Protein AF-A0A2G9LZF1-F1 (afdb_monomer)

Nearest PDB structures (foldseek):
  4d1q-assembly1_H-2  TM=4.321E-01  e=2.737E-02  Musca domestica
  3k9k-assembly2_A  TM=3.411E-01  e=2.907E-02  Homo sapiens
  4d1q-assembly1_B  TM=3.682E-01  e=3.934E-02  Musca domestica
  7u32-assembly1_F  TM=3.768E-01  e=2.894E-01  Visna/maedi virus EV1 KV1772
  7u32-assembly1_A  TM=2.776E-01  e=3.686E-01  Visna/maedi virus EV1 KV1772

Structure (mmCIF, N/CA/C/O backbone):
data_AF-A0A2G9LZF1-F1
#
_entry.id   AF-A0A2G9LZF1-F1
#
loop_
_atom_site.group_PDB
_atom_site.id
_atom_site.type_symbol
_atom_site.label_atom_id
_atom_site.label_alt_id
_atom_site.label_comp_id
_atom_site.label_asym_id
_atom_site.label_entity_id
_atom_site.label_seq_id
_atom_site.pdbx_PDB_ins_code
_atom_site.Cartn_x
_atom_site.Cartn_y
_atom_site.Cartn_z
_atom_site.occupancy
_atom_site.B_iso_or_equiv
_atom_site.auth_seq_id
_atom_site.auth_comp_id
_atom_site.auth_asym_id
_atom_site.auth_atom_id
_atom_site.pdbx_PDB_model_num
ATOM 1 N N . MET A 1 1 ? -29.967 7.214 3.438 1.00 36.97 1 MET A N 1
ATOM 2 C CA . MET A 1 1 ? -29.769 5.776 3.720 1.00 36.97 1 MET A CA 1
ATOM 3 C C . MET A 1 1 ? -29.251 5.682 5.136 1.00 36.97 1 MET A C 1
ATOM 5 O O . MET A 1 1 ? -28.058 5.833 5.371 1.00 36.97 1 MET A O 1
ATOM 9 N N . ASP A 1 2 ? -30.192 5.554 6.063 1.00 45.50 2 ASP A N 1
ATOM 10 C CA . ASP A 1 2 ? -29.949 5.491 7.495 1.00 45.50 2 ASP A CA 1
ATOM 11 C C . ASP A 1 2 ? -29.522 4.084 7.894 1.00 45.50 2 ASP A C 1
ATOM 13 O O . ASP A 1 2 ? -30.275 3.121 7.778 1.00 45.50 2 ASP A O 1
ATOM 17 N N . ALA A 1 3 ? -28.292 3.987 8.381 1.00 43.69 3 ALA A N 1
ATOM 18 C CA . ALA A 1 3 ? -27.856 2.916 9.257 1.00 43.69 3 ALA A CA 1
ATOM 19 C C . ALA A 1 3 ? -26.883 3.527 10.269 1.00 43.69 3 ALA A C 1
ATOM 21 O O . ALA A 1 3 ? -25.672 3.316 10.216 1.00 43.69 3 ALA A O 1
ATOM 22 N N . SER A 1 4 ? -27.412 4.339 11.186 1.00 47.81 4 SER A N 1
ATOM 23 C CA . SER A 1 4 ? -26.708 4.665 12.422 1.00 47.81 4 SER A CA 1
ATOM 24 C C . SER A 1 4 ? -26.708 3.408 13.293 1.00 47.81 4 SER A C 1
ATOM 26 O O . SER A 1 4 ? -27.585 3.184 14.122 1.00 47.81 4 SER A O 1
ATOM 28 N N . PHE A 1 5 ? -25.730 2.524 13.085 1.00 59.19 5 PHE A N 1
ATOM 29 C CA . PHE A 1 5 ? -25.479 1.466 14.055 1.00 59.19 5 PHE A CA 1
ATOM 30 C C . PHE A 1 5 ? -25.192 2.142 15.402 1.00 59.19 5 PHE A C 1
ATOM 32 O O . PHE A 1 5 ? -24.225 2.891 15.523 1.00 59.19 5 PHE A O 1
ATOM 39 N N . ALA A 1 6 ? -26.028 1.885 16.412 1.00 57.09 6 ALA A N 1
ATOM 40 C CA . ALA A 1 6 ? -25.912 2.415 17.776 1.00 57.09 6 ALA A CA 1
ATOM 41 C C . ALA A 1 6 ? -24.707 1.833 18.555 1.00 57.09 6 ALA A C 1
ATOM 43 O O . ALA A 1 6 ? -24.742 1.656 19.771 1.00 57.09 6 ALA A O 1
ATOM 44 N N . LEU A 1 7 ? -23.625 1.507 17.851 1.00 62.50 7 LEU A N 1
ATOM 45 C CA . LEU A 1 7 ? -22.360 1.076 18.414 1.00 62.50 7 LEU A CA 1
ATOM 46 C C . LEU A 1 7 ? -21.538 2.319 18.746 1.00 62.50 7 LEU A C 1
ATOM 48 O O . LEU A 1 7 ? -21.080 3.037 17.857 1.00 62.50 7 LEU A O 1
ATOM 52 N N . LYS A 1 8 ? -21.307 2.559 20.040 1.00 62.41 8 LYS A N 1
ATOM 53 C CA . LYS A 1 8 ? -20.260 3.484 20.489 1.00 62.41 8 LYS A CA 1
ATOM 54 C C . LYS A 1 8 ? -18.902 2.900 20.095 1.00 62.41 8 LYS A C 1
ATOM 56 O O . LYS A 1 8 ? -18.296 2.145 20.850 1.00 62.41 8 LYS A O 1
ATOM 61 N N . LEU A 1 9 ? -18.444 3.215 18.888 1.00 72.31 9 LEU A N 1
ATOM 62 C CA . LEU A 1 9 ? -17.129 2.809 18.410 1.00 72.31 9 LEU A CA 1
ATOM 63 C C . LEU A 1 9 ? -16.076 3.745 18.998 1.00 72.31 9 LEU A C 1
ATOM 65 O O . LEU A 1 9 ? -16.010 4.925 18.657 1.00 72.31 9 LEU A O 1
ATOM 69 N N . ALA A 1 10 ? -15.231 3.211 19.876 1.00 80.75 10 ALA A N 1
ATOM 70 C CA . ALA A 1 10 ? -14.032 3.920 20.290 1.00 80.75 10 ALA A CA 1
ATOM 71 C C . ALA A 1 10 ? -13.036 3.977 19.112 1.00 80.75 10 ALA A C 1
ATOM 73 O O . ALA A 1 10 ? -12.938 3.008 18.349 1.00 80.75 10 ALA A O 1
ATOM 74 N N . PRO A 1 11 ? -12.224 5.045 18.982 1.00 79.06 11 PRO A N 1
ATOM 75 C CA . PRO A 1 11 ? -11.165 5.116 17.971 1.00 79.06 11 PRO A CA 1
ATOM 76 C C . PRO A 1 11 ? -10.229 3.896 17.986 1.00 79.06 11 PRO A C 1
ATOM 78 O O . PRO A 1 11 ? -9.823 3.402 16.935 1.00 79.06 11 PRO A O 1
ATOM 81 N N . ALA A 1 12 ? -9.956 3.350 19.176 1.00 79.06 12 ALA A N 1
ATOM 82 C CA . ALA A 1 12 ? -9.166 2.134 19.353 1.00 79.06 12 ALA A CA 1
ATOM 83 C C . ALA A 1 12 ? -9.821 0.897 18.711 1.00 79.06 12 ALA A C 1
ATOM 85 O O . ALA A 1 12 ? -9.134 0.083 18.095 1.00 79.06 12 ALA A O 1
ATOM 86 N N . SER A 1 13 ? -11.148 0.770 18.799 1.00 81.62 13 SER A N 1
ATOM 87 C CA . SER A 1 13 ? -11.902 -0.328 18.184 1.00 81.62 13 SER A CA 1
ATOM 88 C C . SER A 1 13 ? -11.838 -0.262 16.660 1.00 81.62 13 SER A C 1
ATOM 90 O O . SER A 1 13 ? -11.589 -1.279 16.014 1.00 81.62 13 SER A O 1
ATOM 92 N N . VAL A 1 14 ? -11.990 0.935 16.083 1.00 83.88 14 VAL A N 1
ATOM 93 C CA . VAL A 1 14 ? -11.834 1.153 14.634 1.00 83.88 14 VAL A CA 1
ATOM 94 C C . VAL A 1 14 ? -10.421 0.780 14.200 1.00 83.88 14 VAL A C 1
ATOM 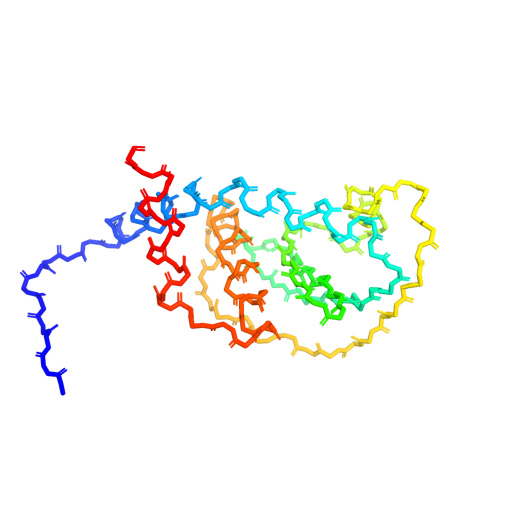96 O O . VAL A 1 14 ? -10.244 -0.002 13.270 1.00 83.88 14 VAL A O 1
ATOM 99 N N . GLN A 1 15 ? -9.405 1.251 14.924 1.00 81.06 15 GLN A N 1
ATOM 100 C CA . GLN A 1 15 ? -8.019 0.928 14.609 1.00 81.06 15 GLN A CA 1
ATOM 101 C C . GLN A 1 15 ? -7.734 -0.579 14.696 1.00 81.06 15 GLN A C 1
ATOM 103 O O . GLN A 1 15 ? -7.015 -1.114 13.854 1.00 81.06 15 GLN A O 1
ATOM 108 N N . ALA A 1 16 ? -8.323 -1.284 15.663 1.00 83.88 16 ALA A N 1
ATOM 109 C CA . ALA A 1 16 ? -8.207 -2.735 15.778 1.00 83.88 16 ALA A CA 1
ATOM 110 C C . ALA A 1 16 ? -8.887 -3.477 14.614 1.00 83.88 16 ALA A C 1
ATOM 112 O O . ALA A 1 16 ? -8.360 -4.477 14.127 1.00 83.88 16 ALA A O 1
ATOM 113 N N . ILE A 1 17 ? -10.039 -2.997 14.135 1.00 86.06 17 ILE A N 1
ATOM 114 C CA . ILE A 1 17 ? -10.708 -3.553 12.947 1.00 86.06 17 ILE A CA 1
ATOM 115 C C . ILE A 1 17 ? -9.820 -3.387 11.712 1.00 86.06 17 ILE A C 1
ATOM 117 O O . ILE A 1 17 ? -9.549 -4.372 11.030 1.00 86.06 17 ILE A O 1
ATOM 121 N N . ILE A 1 18 ? -9.315 -2.176 11.466 1.00 85.81 18 ILE A N 1
ATOM 122 C CA . ILE A 1 18 ? -8.472 -1.889 10.297 1.00 85.81 18 ILE A CA 1
ATOM 123 C C . ILE A 1 18 ? -7.177 -2.714 10.358 1.00 85.81 18 ILE A C 1
ATOM 125 O O . ILE A 1 18 ? -6.791 -3.321 9.364 1.00 85.81 18 ILE A O 1
ATOM 129 N N . LYS A 1 19 ? -6.545 -2.824 11.536 1.00 87.00 19 LYS A N 1
ATOM 130 C CA . LYS A 1 19 ? -5.361 -3.678 11.740 1.00 87.00 19 LYS A CA 1
ATOM 131 C C . LYS A 1 19 ? -5.621 -5.139 11.370 1.00 87.00 19 LYS A C 1
ATOM 133 O O . LYS A 1 19 ? -4.795 -5.751 10.700 1.00 87.00 19 LYS A O 1
ATOM 138 N N . ARG A 1 20 ? -6.761 -5.702 11.785 1.00 88.44 20 ARG A N 1
ATOM 139 C CA . ARG A 1 20 ? -7.133 -7.085 11.441 1.00 88.44 20 ARG A CA 1
ATOM 140 C C . ARG A 1 20 ? -7.374 -7.257 9.946 1.00 88.44 20 ARG A C 1
ATOM 142 O O . ARG A 1 20 ? -6.922 -8.247 9.386 1.00 88.44 20 ARG A O 1
ATOM 149 N N . ALA A 1 21 ? -8.033 -6.292 9.308 1.00 89.25 21 ALA A N 1
ATOM 150 C CA . ALA A 1 21 ? -8.249 -6.314 7.866 1.00 89.25 21 ALA A CA 1
ATOM 151 C C . ALA A 1 21 ? -6.924 -6.259 7.091 1.00 89.25 21 ALA A C 1
ATOM 153 O O . ALA A 1 21 ? -6.731 -7.046 6.171 1.00 89.25 21 ALA A O 1
ATOM 154 N N . ALA A 1 22 ? -5.989 -5.393 7.496 1.00 89.06 22 ALA A N 1
ATOM 155 C CA . ALA A 1 22 ? -4.659 -5.343 6.891 1.00 89.06 22 ALA A CA 1
ATOM 156 C C . ALA A 1 22 ? -3.914 -6.671 7.062 1.00 89.06 22 ALA A C 1
ATOM 158 O O . ALA A 1 22 ? -3.388 -7.201 6.093 1.00 89.06 22 ALA A O 1
ATOM 159 N N . LYS A 1 23 ? -3.944 -7.257 8.265 1.00 91.44 23 LYS A N 1
ATOM 160 C CA . LYS A 1 23 ? -3.332 -8.569 8.510 1.00 91.44 23 LYS A CA 1
ATOM 161 C C . LYS A 1 23 ? -3.918 -9.662 7.607 1.00 91.44 23 LYS A C 1
ATOM 163 O O . LYS A 1 23 ? -3.175 -10.477 7.080 1.00 91.44 23 LYS A O 1
ATOM 168 N N . ALA A 1 24 ? -5.234 -9.664 7.397 1.00 92.44 24 ALA A N 1
ATOM 169 C CA . ALA A 1 24 ? -5.889 -10.612 6.496 1.00 92.44 24 ALA A CA 1
ATOM 170 C C . ALA A 1 24 ? -5.444 -10.451 5.027 1.00 92.44 24 ALA A C 1
ATOM 172 O O . ALA A 1 24 ? -5.411 -11.430 4.292 1.00 92.44 24 ALA A O 1
ATOM 173 N N . GLY A 1 25 ? -5.081 -9.237 4.604 1.00 90.25 25 GLY A N 1
ATOM 174 C CA . GLY A 1 25 ? -4.612 -8.940 3.247 1.00 90.25 25 GLY A CA 1
ATOM 175 C C . GLY A 1 25 ? -3.103 -9.087 3.030 1.00 90.25 25 GLY A C 1
ATOM 176 O O . GLY A 1 25 ? -2.621 -8.837 1.927 1.00 90.25 25 GLY A O 1
ATOM 177 N N . GLU A 1 26 ? -2.335 -9.474 4.051 1.00 92.44 26 GLU A N 1
ATOM 178 C CA . GLU A 1 26 ? -0.868 -9.504 3.988 1.00 92.44 26 GLU A CA 1
ATOM 179 C C . GLU A 1 26 ? -0.349 -10.426 2.872 1.00 92.44 26 GLU A C 1
ATOM 181 O O . GLU A 1 26 ? 0.540 -10.042 2.113 1.00 92.44 26 GLU A O 1
ATOM 186 N N . ALA A 1 27 ? -0.953 -11.606 2.706 1.00 92.50 27 ALA A N 1
ATOM 187 C CA . ALA A 1 27 ? -0.575 -12.551 1.656 1.00 92.50 27 ALA A CA 1
ATOM 188 C C . ALA A 1 27 ? -0.811 -11.988 0.242 1.00 92.50 27 ALA A C 1
ATOM 190 O O . ALA A 1 27 ? 0.045 -12.120 -0.634 1.00 92.50 27 ALA A O 1
ATOM 191 N N . GLU A 1 28 ? -1.945 -11.317 0.023 1.00 93.06 28 GLU A N 1
ATOM 192 C CA . GLU A 1 28 ? -2.266 -10.687 -1.262 1.00 93.06 28 GLU A CA 1
ATOM 193 C C . GLU A 1 28 ? -1.333 -9.505 -1.545 1.00 93.06 28 GLU A C 1
ATOM 195 O O . GLU A 1 28 ? -0.840 -9.354 -2.662 1.00 93.06 28 GLU A O 1
ATOM 200 N N . TYR A 1 29 ? -1.008 -8.712 -0.523 1.00 92.88 29 TYR A N 1
ATOM 201 C CA . TYR A 1 29 ? -0.031 -7.631 -0.631 1.00 92.88 29 TYR A CA 1
ATOM 202 C C . TYR A 1 29 ? 1.365 -8.150 -1.008 1.00 92.88 29 TYR A C 1
ATOM 204 O O . TYR A 1 29 ? 2.006 -7.605 -1.909 1.00 92.88 29 TYR A O 1
ATOM 212 N N . LEU A 1 30 ? 1.828 -9.241 -0.389 1.00 92.75 30 LEU A N 1
ATOM 213 C CA . LEU A 1 30 ? 3.100 -9.874 -0.753 1.00 92.75 30 LEU A CA 1
ATOM 214 C C . LEU A 1 30 ? 3.076 -10.417 -2.189 1.00 92.75 30 LEU A C 1
ATOM 216 O O . LEU A 1 30 ? 4.066 -10.287 -2.914 1.00 92.75 30 LEU A O 1
ATOM 220 N N . ALA A 1 31 ? 1.944 -10.969 -2.631 1.00 92.25 31 ALA A N 1
ATOM 221 C CA . ALA A 1 31 ? 1.765 -11.398 -4.014 1.00 92.25 31 ALA A CA 1
ATOM 222 C C . ALA A 1 31 ? 1.847 -10.214 -4.995 1.00 92.25 31 ALA 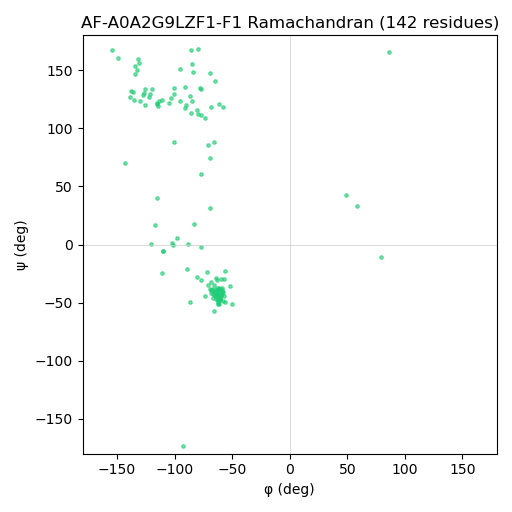A C 1
ATOM 224 O O . ALA A 1 31 ? 2.544 -10.317 -6.006 1.00 92.25 31 ALA A O 1
ATOM 225 N N . LEU A 1 32 ? 1.219 -9.072 -4.685 1.00 91.94 32 LEU A N 1
ATOM 226 C CA . LEU A 1 32 ? 1.342 -7.843 -5.482 1.00 91.94 32 LEU A CA 1
ATOM 227 C C . LEU A 1 32 ? 2.785 -7.345 -5.542 1.00 91.94 32 LEU A C 1
ATOM 229 O O . LEU A 1 32 ? 3.277 -7.018 -6.622 1.00 91.94 32 LEU A O 1
ATOM 233 N N . LYS A 1 33 ? 3.498 -7.352 -4.411 1.00 91.56 33 LYS A N 1
ATOM 234 C CA . LYS A 1 33 ? 4.912 -6.958 -4.365 1.00 91.56 33 LYS A CA 1
ATOM 235 C C . LYS A 1 33 ? 5.764 -7.814 -5.305 1.00 91.56 33 LYS A C 1
ATOM 237 O O . LYS A 1 33 ? 6.617 -7.289 -6.016 1.00 91.56 33 LYS A O 1
ATOM 242 N N . ASN A 1 34 ? 5.505 -9.120 -5.355 1.00 91.38 34 ASN A N 1
ATOM 243 C CA . ASN A 1 34 ? 6.202 -10.025 -6.267 1.00 91.38 34 ASN A CA 1
ATOM 244 C C . ASN A 1 34 ? 5.832 -9.790 -7.738 1.00 91.38 34 ASN A C 1
ATOM 246 O O . ASN A 1 34 ? 6.722 -9.826 -8.583 1.00 91.38 34 ASN A O 1
ATOM 250 N N . LYS A 1 35 ? 4.565 -9.491 -8.054 1.00 90.75 35 LYS A N 1
ATOM 251 C CA . LYS A 1 35 ? 4.159 -9.120 -9.421 1.00 90.75 35 LYS A CA 1
ATOM 252 C C . LYS A 1 35 ? 4.863 -7.855 -9.909 1.00 90.75 35 LYS A C 1
ATOM 254 O O . LYS A 1 35 ? 5.360 -7.826 -11.028 1.00 90.75 35 LYS A O 1
ATOM 259 N N . ILE A 1 36 ? 4.952 -6.837 -9.054 1.00 89.38 36 ILE A N 1
ATOM 260 C CA . ILE A 1 36 ? 5.620 -5.568 -9.373 1.00 89.38 36 ILE A CA 1
ATOM 261 C C . ILE A 1 36 ? 7.110 -5.789 -9.659 1.00 89.38 36 ILE A C 1
ATOM 263 O O . ILE A 1 36 ? 7.627 -5.247 -10.629 1.00 89.38 36 ILE A O 1
ATOM 267 N N . ARG A 1 37 ? 7.789 -6.657 -8.898 1.00 87.25 37 ARG A N 1
ATOM 268 C CA . ARG A 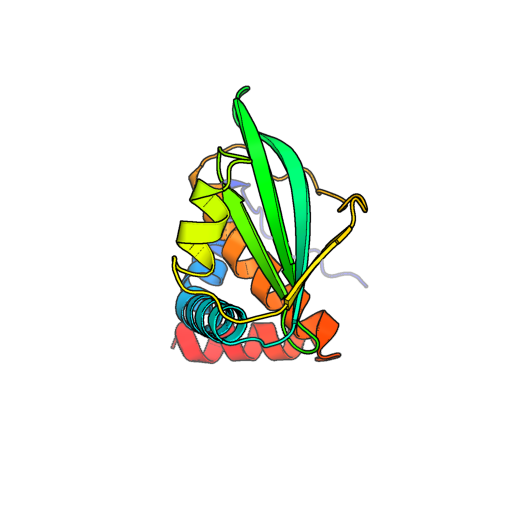1 37 ? 9.207 -7.002 -9.125 1.00 87.25 37 ARG A CA 1
ATOM 269 C C . ARG A 1 37 ? 9.502 -7.606 -10.494 1.00 87.25 37 ARG A C 1
ATOM 271 O O . ARG A 1 37 ? 10.608 -7.443 -10.992 1.00 87.25 37 ARG A O 1
ATOM 278 N N . VAL A 1 38 ? 8.544 -8.312 -11.089 1.00 87.12 38 VAL A N 1
ATOM 279 C CA . VAL A 1 38 ? 8.707 -8.949 -12.407 1.00 87.12 38 VAL A CA 1
ATOM 280 C C . VAL A 1 38 ? 8.021 -8.170 -13.530 1.00 87.12 38 VAL A C 1
ATOM 282 O O . VAL A 1 38 ? 8.046 -8.599 -14.683 1.00 87.12 38 VAL A O 1
ATOM 285 N N . ALA A 1 39 ? 7.396 -7.031 -13.218 1.00 85.88 39 ALA A N 1
ATOM 286 C CA . ALA A 1 39 ? 6.730 -6.203 -14.210 1.00 85.88 39 ALA A CA 1
ATOM 287 C C . ALA A 1 39 ? 7.752 -5.641 -15.206 1.00 85.88 39 ALA A C 1
ATOM 289 O O . ALA A 1 39 ? 8.848 -5.242 -14.825 1.00 85.88 39 ALA A O 1
ATOM 290 N N . ARG A 1 40 ? 7.390 -5.580 -16.491 1.00 80.88 40 ARG A N 1
ATOM 291 C CA . ARG A 1 40 ? 8.280 -5.081 -17.555 1.00 80.88 40 ARG A CA 1
ATOM 292 C C . ARG A 1 40 ? 8.324 -3.554 -17.640 1.00 80.88 40 ARG A C 1
ATOM 294 O O . ARG A 1 40 ? 9.312 -3.005 -18.115 1.00 80.88 40 ARG A O 1
ATOM 301 N N . LEU A 1 41 ? 7.248 -2.886 -17.233 1.00 80.12 41 LEU A N 1
ATOM 302 C CA . LEU A 1 41 ? 7.107 -1.434 -17.235 1.00 80.12 41 LEU A CA 1
ATOM 303 C C . LEU A 1 41 ? 6.494 -1.008 -15.904 1.00 80.12 41 LEU A C 1
ATOM 305 O O . LEU A 1 41 ? 5.414 -1.486 -15.549 1.00 80.12 41 LEU A O 1
ATOM 309 N N . LEU A 1 42 ? 7.172 -0.110 -15.198 1.00 83.62 42 LEU A N 1
ATOM 310 C CA . LEU A 1 42 ? 6.700 0.464 -13.948 1.00 83.62 42 LEU A CA 1
ATOM 311 C C . LEU A 1 42 ? 6.693 1.981 -14.019 1.00 83.62 42 LEU A C 1
ATOM 313 O O . LEU A 1 42 ? 7.670 2.599 -14.424 1.00 83.62 42 LEU A O 1
ATOM 317 N N . TYR A 1 43 ? 5.594 2.554 -13.558 1.00 84.06 43 TYR A N 1
ATOM 318 C CA . TYR A 1 43 ? 5.458 3.961 -13.237 1.00 84.06 43 TYR A CA 1
ATOM 319 C C . TYR A 1 43 ? 5.709 4.121 -11.740 1.00 84.06 43 TYR A C 1
ATOM 321 O O . TYR A 1 43 ? 5.058 3.438 -10.943 1.00 84.06 43 TYR A O 1
ATOM 329 N N . ILE A 1 44 ? 6.669 4.962 -11.367 1.00 86.62 44 ILE A N 1
ATOM 330 C CA . ILE A 1 44 ? 7.059 5.185 -9.976 1.00 86.62 44 ILE A CA 1
ATOM 331 C C . ILE A 1 44 ? 6.905 6.665 -9.640 1.00 86.62 44 ILE A C 1
ATOM 333 O O . ILE A 1 44 ? 7.471 7.515 -10.322 1.00 86.62 44 ILE A O 1
ATOM 337 N N . ASP A 1 45 ? 6.177 6.950 -8.565 1.00 87.12 45 ASP A N 1
ATOM 338 C CA . ASP A 1 45 ? 6.067 8.289 -7.981 1.00 87.12 45 ASP A CA 1
ATOM 339 C C . ASP A 1 45 ? 6.298 8.230 -6.467 1.00 87.12 45 ASP A C 1
ATOM 341 O O . ASP A 1 45 ? 6.086 7.194 -5.823 1.00 87.12 45 ASP A O 1
ATOM 345 N N . GLU A 1 46 ? 6.712 9.351 -5.879 1.00 84.75 46 GLU A N 1
ATOM 346 C CA . GLU A 1 46 ? 6.822 9.488 -4.438 1.00 84.75 46 GLU A CA 1
ATOM 347 C C . GLU A 1 46 ? 6.309 10.833 -3.923 1.00 84.75 46 GLU A C 1
ATOM 349 O O . GLU A 1 46 ? 6.691 11.913 -4.370 1.00 84.75 46 GLU A O 1
ATOM 354 N N . THR A 1 47 ? 5.484 10.779 -2.878 1.00 85.88 47 THR A N 1
ATOM 355 C CA . THR A 1 47 ? 4.962 11.975 -2.212 1.00 85.88 47 THR A CA 1
ATOM 356 C C . THR A 1 47 ? 5.359 11.976 -0.736 1.00 85.88 47 THR A C 1
ATOM 358 O O . THR A 1 47 ? 5.168 10.996 -0.011 1.00 85.88 47 THR A O 1
ATOM 361 N N . SER A 1 48 ? 5.929 13.095 -0.275 1.00 86.12 48 SER A N 1
ATOM 362 C CA . SER A 1 48 ? 6.372 13.249 1.117 1.00 86.12 48 SER A CA 1
ATOM 363 C C . SER A 1 48 ? 5.241 13.674 2.057 1.00 86.12 48 SER A C 1
ATOM 365 O O . SER A 1 48 ? 4.327 14.403 1.674 1.00 86.12 48 SER A O 1
ATOM 367 N N . PHE A 1 49 ? 5.321 13.238 3.312 1.00 85.12 49 PHE A N 1
ATOM 368 C CA . PHE A 1 49 ? 4.399 13.597 4.387 1.00 85.12 49 PHE A CA 1
ATOM 369 C C . PHE A 1 49 ? 5.079 13.480 5.763 1.00 85.12 49 PHE A C 1
ATOM 371 O O . PHE A 1 49 ? 6.182 12.946 5.896 1.00 85.12 49 PHE A O 1
ATOM 378 N N . ARG A 1 50 ? 4.442 14.018 6.813 1.00 84.50 50 ARG A N 1
ATOM 379 C CA . ARG A 1 50 ? 4.985 14.028 8.182 1.00 84.50 50 ARG A CA 1
ATOM 380 C C . ARG A 1 50 ? 4.355 12.934 9.038 1.00 84.50 50 ARG A C 1
ATOM 382 O O . ARG A 1 50 ? 3.137 12.894 9.176 1.00 84.50 50 ARG A O 1
ATOM 389 N N . VAL A 1 51 ? 5.188 12.135 9.703 1.00 83.50 51 VAL A N 1
ATOM 390 C CA . VAL A 1 51 ? 4.773 11.187 10.749 1.00 83.50 51 VAL A CA 1
ATOM 391 C C . VAL A 1 51 ? 5.577 11.466 12.005 1.00 83.50 51 VAL A C 1
ATOM 393 O O . VAL A 1 51 ? 6.806 11.406 11.982 1.00 83.50 51 VAL A O 1
ATOM 396 N N . LEU A 1 52 ? 4.884 11.804 13.098 1.00 84.38 52 LEU A N 1
ATOM 397 C CA . LEU A 1 52 ? 5.505 12.139 14.389 1.00 84.38 52 LEU A CA 1
ATOM 398 C C . LEU A 1 52 ? 6.653 13.165 14.247 1.00 84.38 52 LEU A C 1
ATOM 400 O O . LEU A 1 52 ? 7.734 13.006 14.806 1.00 84.38 52 LEU A O 1
ATOM 404 N N . GLY A 1 53 ? 6.439 14.196 13.422 1.00 83.50 53 GLY A N 1
ATOM 405 C CA . GL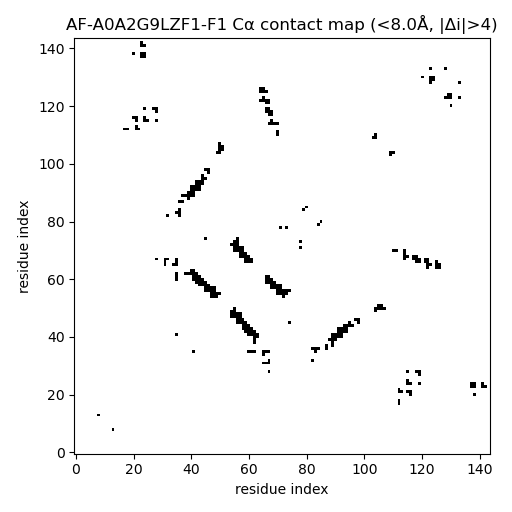Y A 1 53 ? 7.413 15.263 13.158 1.00 83.50 53 GLY A CA 1
ATOM 406 C C . GLY A 1 53 ? 8.537 14.910 12.172 1.00 83.50 53 GLY A C 1
ATOM 407 O O . GLY A 1 53 ? 9.227 15.810 11.693 1.00 83.50 53 GLY A O 1
ATOM 408 N N . ARG A 1 54 ? 8.699 13.639 11.788 1.00 86.69 54 ARG A N 1
ATOM 409 C CA . ARG A 1 54 ? 9.718 13.186 10.825 1.00 86.69 54 ARG A CA 1
ATOM 410 C C . ARG A 1 54 ? 9.146 13.098 9.411 1.00 86.69 54 ARG A C 1
ATOM 412 O O . ARG A 1 54 ? 7.951 12.863 9.246 1.00 86.69 54 ARG A O 1
ATOM 419 N N . ASN A 1 55 ? 9.992 13.295 8.400 1.00 88.44 55 ASN A N 1
ATOM 420 C CA . ASN A 1 55 ? 9.604 13.115 6.999 1.00 88.44 55 ASN A CA 1
ATOM 421 C C . ASN A 1 55 ? 9.555 11.629 6.640 1.00 88.44 55 ASN A C 1
ATOM 423 O O . ASN A 1 55 ? 10.471 10.876 6.969 1.00 88.44 55 ASN A O 1
ATOM 427 N N . TRP A 1 56 ? 8.483 11.250 5.959 1.00 91.00 56 TRP A N 1
ATOM 428 C CA . TRP A 1 56 ? 8.256 9.944 5.358 1.00 91.00 56 TRP A CA 1
ATOM 429 C C . TRP A 1 56 ? 7.771 10.141 3.922 1.00 91.00 56 TRP A C 1
ATOM 431 O O . TRP A 1 56 ? 7.291 11.217 3.564 1.00 91.00 56 TRP A O 1
ATOM 441 N N . TRP A 1 57 ? 7.906 9.106 3.105 1.00 89.94 57 TRP A N 1
ATOM 442 C CA . TRP A 1 57 ? 7.510 9.092 1.703 1.00 89.94 57 TRP A CA 1
ATOM 443 C C . TRP A 1 57 ? 6.589 7.911 1.455 1.00 89.94 57 TRP A C 1
ATOM 445 O O . TRP A 1 57 ? 6.895 6.790 1.867 1.00 89.94 57 TRP A O 1
ATOM 455 N N . VAL A 1 58 ? 5.455 8.178 0.809 1.00 89.94 58 VAL A N 1
ATOM 456 C CA . VAL A 1 58 ? 4.650 7.134 0.180 1.00 89.94 58 VAL A CA 1
ATOM 457 C C . VAL A 1 58 ? 5.154 7.016 -1.246 1.00 89.94 58 VAL A C 1
ATOM 459 O O . VAL A 1 58 ? 5.074 7.975 -2.009 1.00 89.94 58 VAL A O 1
ATOM 462 N N . TRP A 1 59 ? 5.683 5.851 -1.564 1.00 91.00 59 TRP A N 1
ATOM 463 C CA . TRP A 1 59 ? 6.063 5.424 -2.893 1.00 91.00 59 TRP A CA 1
ATOM 464 C C . TRP A 1 59 ? 4.885 4.715 -3.537 1.00 91.00 59 TRP A C 1
ATOM 466 O O . TRP A 1 59 ? 4.247 3.873 -2.904 1.00 91.00 59 TRP A O 1
ATOM 476 N N . VAL A 1 60 ? 4.611 5.036 -4.789 1.00 89.94 60 VAL A N 1
ATOM 477 C CA . VAL A 1 60 ? 3.602 4.372 -5.606 1.00 89.94 60 VAL A CA 1
ATOM 478 C C . VAL A 1 60 ? 4.335 3.687 -6.743 1.00 89.94 60 VAL A C 1
ATOM 480 O O . VAL A 1 60 ? 5.025 4.346 -7.509 1.00 89.94 60 VAL A O 1
ATOM 483 N N . PHE A 1 61 ? 4.183 2.371 -6.855 1.00 89.50 61 PHE A N 1
ATOM 484 C CA . PHE A 1 61 ? 4.682 1.596 -7.986 1.00 89.50 61 PHE A CA 1
ATOM 485 C C . PHE A 1 61 ? 3.483 1.046 -8.742 1.00 89.50 61 PHE A C 1
ATOM 487 O O . PHE A 1 61 ? 2.641 0.357 -8.162 1.00 89.50 61 PHE A O 1
ATOM 494 N N . ARG A 1 62 ? 3.401 1.346 -10.033 1.00 88.12 62 ARG A N 1
ATOM 495 C CA . ARG A 1 62 ? 2.253 1.007 -10.867 1.00 88.12 62 ARG A CA 1
ATOM 496 C C . ARG A 1 62 ? 2.705 0.319 -12.146 1.00 88.12 62 ARG A C 1
ATOM 498 O O . ARG A 1 62 ? 3.470 0.891 -12.913 1.00 88.12 62 ARG A O 1
ATOM 505 N N . SER A 1 63 ? 2.198 -0.880 -12.398 1.00 88.06 63 SER A N 1
ATOM 506 C CA . SER A 1 63 ? 2.247 -1.521 -13.712 1.00 88.06 63 SER A CA 1
ATOM 507 C C . SER A 1 63 ? 0.971 -1.206 -14.503 1.00 88.06 63 SER A C 1
ATOM 509 O O . SER A 1 63 ? 0.131 -0.401 -14.099 1.00 88.06 63 SER A O 1
ATOM 511 N N . ASP A 1 64 ?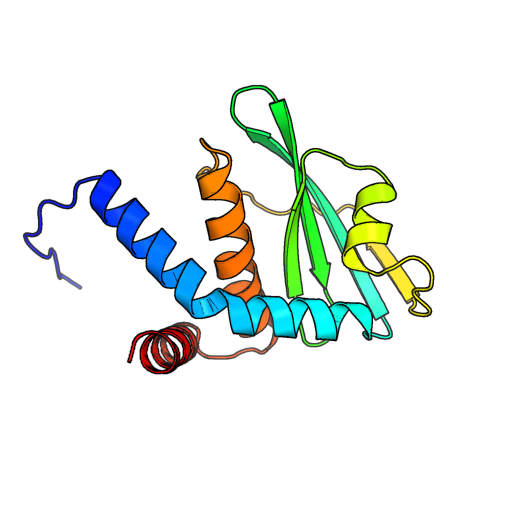 0.808 -1.829 -15.661 1.00 84.75 64 ASP A N 1
ATOM 512 C CA . ASP A 1 64 ? -0.440 -1.814 -16.420 1.00 84.75 64 ASP A CA 1
ATOM 513 C C . ASP A 1 64 ? -1.633 -2.380 -15.629 1.00 84.75 64 ASP A C 1
ATOM 515 O O . ASP A 1 64 ? -2.734 -1.831 -15.723 1.00 84.75 64 ASP A O 1
ATOM 519 N N . THR A 1 65 ? -1.407 -3.426 -14.831 1.00 84.25 65 THR A N 1
ATOM 520 C CA . THR A 1 65 ? -2.458 -4.190 -14.139 1.00 84.25 65 THR A CA 1
ATOM 521 C C . THR A 1 65 ? -2.491 -4.038 -12.625 1.00 84.25 65 THR A C 1
ATOM 523 O O . THR A 1 65 ? -3.536 -4.286 -12.025 1.00 84.25 65 THR A O 1
ATOM 526 N N . ASP A 1 66 ? -1.381 -3.685 -11.982 1.00 89.62 66 ASP A N 1
ATOM 527 C CA . ASP A 1 66 ? -1.243 -3.731 -10.526 1.00 89.62 66 ASP A CA 1
ATOM 528 C C . ASP A 1 66 ? -0.625 -2.429 -9.987 1.00 89.62 66 ASP A C 1
ATOM 530 O O . ASP A 1 66 ? 0.154 -1.753 -10.660 1.00 89.62 66 ASP A O 1
ATOM 534 N N . MET A 1 67 ? -0.983 -2.062 -8.754 1.00 89.06 67 MET A N 1
ATOM 535 C CA . MET A 1 67 ? -0.451 -0.885 -8.065 1.00 89.06 67 MET A CA 1
ATOM 536 C C . MET A 1 67 ? -0.163 -1.202 -6.597 1.00 89.06 67 MET A C 1
ATOM 538 O O . MET A 1 67 ? -1.044 -1.624 -5.853 1.00 89.06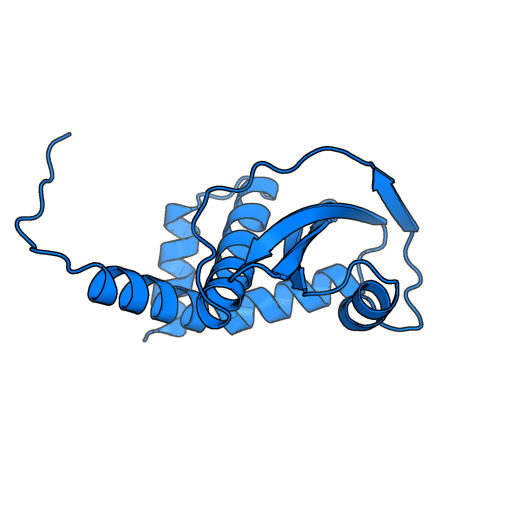 67 MET A O 1
ATOM 542 N N . ILE A 1 68 ? 1.059 -0.930 -6.150 1.00 90.75 68 ILE A N 1
ATOM 543 C CA . ILE A 1 68 ? 1.451 -1.076 -4.748 1.00 90.75 68 ILE A CA 1
ATOM 544 C C . ILE A 1 68 ? 1.911 0.268 -4.189 1.00 90.75 68 ILE A C 1
ATOM 546 O O . ILE A 1 68 ? 2.676 1.000 -4.818 1.00 90.75 68 ILE A O 1
ATOM 550 N N . LEU A 1 69 ? 1.420 0.593 -2.998 1.00 91.06 69 LEU A N 1
ATOM 551 C CA . LEU A 1 69 ? 1.861 1.727 -2.204 1.00 91.06 69 LEU A CA 1
ATOM 552 C C . LEU A 1 69 ? 2.801 1.212 -1.122 1.00 91.06 69 LEU A C 1
ATOM 554 O O . LEU A 1 69 ? 2.503 0.216 -0.471 1.00 91.06 69 LEU A O 1
ATOM 558 N N . ILE A 1 70 ? 3.930 1.888 -0.931 1.00 90.88 70 ILE A N 1
ATOM 559 C CA . ILE A 1 70 ? 4.978 1.497 0.013 1.00 90.88 70 ILE A CA 1
ATOM 560 C C . ILE A 1 70 ? 5.442 2.724 0.773 1.00 90.88 70 ILE A C 1
ATOM 562 O O . ILE A 1 70 ? 5.747 3.752 0.183 1.00 90.88 70 ILE A O 1
ATOM 566 N N . VAL A 1 71 ? 5.520 2.644 2.093 1.00 90.31 71 VAL A N 1
ATOM 567 C CA . VAL A 1 71 ? 5.809 3.805 2.925 1.00 90.31 71 VAL A CA 1
ATOM 568 C C . VAL A 1 71 ? 7.154 3.639 3.613 1.00 90.31 71 VAL A C 1
ATOM 570 O O . VAL A 1 71 ? 7.361 2.721 4.407 1.00 90.31 71 VAL A O 1
ATOM 573 N N . ARG A 1 72 ? 8.092 4.546 3.341 1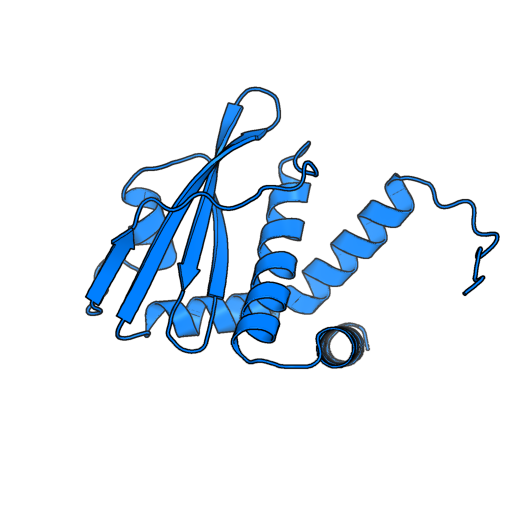.00 92.38 72 ARG A N 1
ATOM 574 C CA . ARG A 1 72 ? 9.450 4.497 3.900 1.00 92.38 72 ARG A CA 1
ATOM 575 C C . ARG A 1 72 ? 9.885 5.861 4.408 1.00 92.38 72 ARG A C 1
ATOM 577 O O . ARG A 1 72 ? 9.443 6.902 3.935 1.00 92.38 72 ARG A O 1
ATOM 584 N N . ASN A 1 73 ? 10.796 5.864 5.371 1.00 89.94 73 ASN A N 1
ATOM 585 C CA . ASN A 1 73 ? 11.418 7.078 5.904 1.00 89.94 73 ASN A CA 1
ATOM 586 C C . ASN A 1 73 ? 12.606 7.568 5.047 1.00 89.94 73 ASN A C 1
ATOM 588 O O . ASN A 1 73 ? 13.422 8.351 5.528 1.00 89.94 73 ASN A O 1
ATOM 592 N N . SER A 1 74 ? 12.714 7.099 3.801 1.00 86.81 74 SER A N 1
ATOM 593 C CA . SER A 1 74 ? 13.755 7.472 2.844 1.00 86.81 74 SER A CA 1
ATOM 594 C C . SER A 1 74 ? 13.143 7.753 1.473 1.00 86.81 74 SER A C 1
ATOM 596 O O . SER A 1 74 ? 12.174 7.105 1.069 1.00 86.81 74 SER A O 1
ATOM 598 N N . ARG A 1 75 ? 13.758 8.701 0.760 1.00 84.38 75 ARG A N 1
ATOM 599 C CA . ARG A 1 75 ? 13.533 9.000 -0.664 1.00 84.38 75 ARG A CA 1
ATOM 600 C C . ARG A 1 75 ? 14.631 8.407 -1.569 1.00 84.38 75 ARG A C 1
ATOM 602 O O . ARG A 1 75 ? 14.649 8.639 -2.769 1.00 84.38 75 ARG A O 1
ATOM 609 N N . GLY A 1 76 ? 15.620 7.735 -0.986 1.00 79.12 76 GLY A N 1
ATOM 610 C CA . GLY A 1 76 ? 16.819 7.301 -1.699 1.00 79.12 76 GLY A CA 1
ATOM 611 C C . GLY A 1 76 ? 16.627 6.034 -2.531 1.00 79.12 76 GLY A C 1
ATOM 612 O O . GLY A 1 76 ? 15.671 5.280 -2.344 1.00 79.12 76 GLY A O 1
ATOM 613 N N . ASN A 1 77 ? 17.621 5.755 -3.383 1.00 76.88 77 ASN A N 1
ATOM 614 C CA . ASN A 1 77 ? 17.703 4.530 -4.190 1.00 76.88 77 ASN A CA 1
ATOM 615 C C . ASN A 1 77 ? 17.643 3.244 -3.349 1.00 76.88 77 ASN A C 1
ATOM 617 O O . ASN A 1 77 ? 17.233 2.195 -3.830 1.00 76.88 77 ASN A O 1
ATOM 621 N N . ASN A 1 78 ? 17.993 3.337 -2.064 1.00 81.25 78 ASN A N 1
ATOM 622 C CA . ASN A 1 78 ? 17.892 2.230 -1.122 1.00 81.25 78 ASN A CA 1
ATOM 623 C C . ASN A 1 78 ? 16.465 1.658 -1.025 1.00 81.25 78 ASN A C 1
ATOM 625 O O . ASN A 1 78 ? 16.314 0.469 -0.765 1.00 81.25 78 ASN A O 1
ATOM 629 N N . VAL A 1 79 ? 15.430 2.480 -1.240 1.00 84.88 79 VAL A N 1
ATOM 630 C CA . VAL A 1 79 ? 14.041 2.002 -1.285 1.00 84.88 79 VAL A CA 1
ATOM 631 C C . VAL A 1 79 ? 13.777 1.244 -2.582 1.00 84.88 79 VAL A C 1
ATOM 633 O O . VAL A 1 79 ? 13.202 0.162 -2.547 1.00 84.88 79 VAL A O 1
ATOM 636 N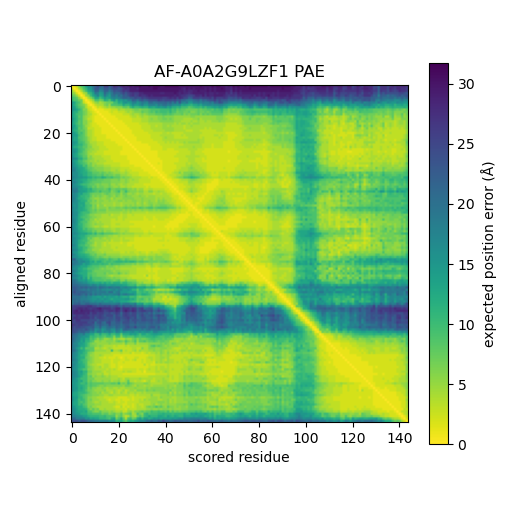 N . LEU A 1 80 ? 14.237 1.756 -3.724 1.00 81.81 80 LEU A N 1
ATOM 637 C CA . LEU A 1 80 ? 14.07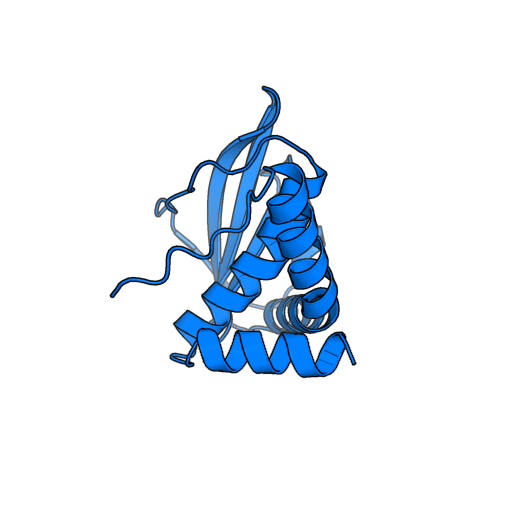4 1.074 -5.010 1.00 81.81 80 LEU A CA 1
ATOM 638 C C . LEU A 1 80 ? 14.756 -0.299 -5.002 1.00 81.81 80 LEU A C 1
ATOM 640 O O . LEU A 1 80 ? 14.134 -1.280 -5.398 1.00 81.81 80 LEU A O 1
ATOM 644 N N . GLU A 1 81 ? 15.971 -0.399 -4.462 1.00 82.31 81 GLU A N 1
ATOM 645 C CA . GLU A 1 81 ? 16.684 -1.674 -4.311 1.00 82.31 81 GLU A CA 1
ATOM 646 C C . GLU A 1 81 ? 15.964 -2.654 -3.368 1.00 82.31 81 GLU A C 1
ATOM 648 O O . GLU A 1 81 ? 15.913 -3.851 -3.647 1.00 82.31 81 GLU A O 1
ATOM 653 N N . GLU A 1 82 ? 15.374 -2.171 -2.266 1.00 85.81 82 GLU A N 1
ATOM 654 C CA . GLU A 1 82 ? 14.572 -3.000 -1.350 1.00 85.81 82 GLU A CA 1
ATOM 655 C C . GLU A 1 82 ? 13.350 -3.604 -2.066 1.00 85.81 82 GLU A C 1
ATOM 657 O O . GLU A 1 82 ? 12.980 -4.773 -1.868 1.00 85.81 82 GLU A O 1
ATOM 662 N N . ILE A 1 83 ? 12.685 -2.785 -2.884 1.00 84.69 83 ILE A N 1
ATOM 663 C CA . ILE A 1 83 ? 11.400 -3.133 -3.480 1.00 84.69 83 ILE A CA 1
ATOM 664 C C . ILE A 1 83 ? 11.571 -3.911 -4.776 1.00 84.69 83 ILE A C 1
ATOM 666 O O . ILE A 1 83 ? 10.966 -4.973 -4.895 1.00 84.69 83 ILE A O 1
ATOM 670 N N . LEU A 1 84 ? 12.395 -3.439 -5.707 1.00 82.25 84 LEU A N 1
ATOM 671 C CA . LEU A 1 84 ? 12.586 -4.044 -7.026 1.00 82.25 84 LEU A CA 1
ATOM 672 C C . LEU A 1 84 ? 13.691 -5.110 -7.040 1.00 82.25 84 LEU A C 1
ATOM 674 O O . LEU A 1 84 ? 13.670 -5.998 -7.887 1.00 82.25 84 LEU A O 1
ATOM 678 N N . GLY A 1 85 ? 14.609 -5.070 -6.071 1.00 76.81 85 GLY A N 1
ATOM 679 C CA . GLY A 1 85 ? 15.846 -5.846 -6.106 1.00 76.81 85 GLY A CA 1
ATOM 680 C C . GLY A 1 85 ? 16.956 -5.108 -6.858 1.00 76.81 85 GLY A C 1
ATOM 681 O O . GLY A 1 85 ? 16.715 -4.124 -7.554 1.00 76.81 85 GLY A O 1
ATOM 682 N N . LYS A 1 86 ? 18.197 -5.579 -6.700 1.00 69.31 86 LYS A N 1
ATOM 683 C CA . LYS A 1 86 ? 19.383 -4.938 -7.295 1.00 69.31 86 LYS A CA 1
ATOM 684 C C . LYS A 1 86 ? 19.478 -5.102 -8.815 1.00 69.31 86 LYS A C 1
ATOM 686 O O . LYS A 1 86 ? 20.074 -4.255 -9.468 1.00 69.31 86 LYS A O 1
ATOM 691 N N . ASP A 1 87 ? 18.844 -6.139 -9.359 1.00 65.25 87 ASP A N 1
ATOM 692 C CA . ASP A 1 87 ? 18.948 -6.542 -10.767 1.00 65.25 87 ASP A CA 1
ATOM 693 C C . ASP A 1 87 ? 17.607 -6.405 -11.509 1.00 65.25 87 ASP A C 1
ATOM 695 O O . ASP A 1 87 ? 17.210 -7.276 -12.281 1.00 65.25 87 ASP A O 1
ATOM 699 N N . TYR A 1 88 ? 16.848 -5.341 -11.241 1.00 68.62 88 TYR A N 1
ATOM 700 C CA . TYR A 1 88 ? 15.577 -5.121 -11.929 1.00 68.62 88 TYR A CA 1
ATOM 701 C C . TYR A 1 88 ? 15.806 -4.781 -13.414 1.00 68.62 88 TYR A C 1
ATOM 703 O O . TYR A 1 88 ? 16.426 -3.773 -13.742 1.00 68.62 88 TYR A O 1
ATOM 711 N N . VAL A 1 89 ? 15.290 -5.624 -14.317 1.00 64.06 89 VAL A N 1
ATOM 712 C CA . VAL A 1 89 ? 15.519 -5.545 -15.781 1.00 64.06 89 VAL A CA 1
ATOM 713 C C . VAL A 1 89 ? 14.369 -4.829 -16.522 1.00 64.06 89 VAL A C 1
ATOM 715 O O . VAL A 1 89 ? 14.326 -4.794 -17.751 1.00 64.06 89 VAL A O 1
ATOM 718 N N . GLY A 1 90 ? 13.395 -4.272 -15.797 1.00 63.44 90 GLY A N 1
ATOM 719 C CA . GLY A 1 90 ? 12.249 -3.573 -16.383 1.00 63.44 90 GLY A CA 1
ATOM 720 C C . GLY A 1 90 ? 12.514 -2.097 -16.694 1.00 63.44 90 GLY A C 1
ATOM 721 O O . GLY A 1 90 ? 13.488 -1.497 -16.248 1.00 63.44 90 GLY A O 1
ATOM 722 N N . ILE A 1 91 ? 11.607 -1.493 -17.459 1.00 70.00 91 ILE A N 1
ATOM 723 C CA . ILE A 1 91 ? 11.620 -0.061 -17.763 1.00 70.00 91 ILE A CA 1
ATOM 724 C C . ILE A 1 91 ? 10.921 0.678 -16.623 1.00 70.00 91 ILE A C 1
ATOM 726 O O . ILE A 1 91 ? 9.757 0.410 -16.330 1.00 70.00 91 ILE A O 1
ATOM 730 N N . VAL A 1 92 ? 11.618 1.633 -16.012 1.00 72.19 92 VAL A N 1
ATOM 731 C CA . VAL A 1 92 ? 11.059 2.521 -14.990 1.00 72.19 92 VAL A CA 1
ATOM 732 C C . VAL A 1 92 ? 10.784 3.890 -15.603 1.00 72.19 92 VAL A C 1
ATOM 734 O O . VAL A 1 92 ? 11.671 4.512 -16.184 1.00 72.19 92 VAL A O 1
ATOM 737 N N . VAL A 1 93 ? 9.550 4.357 -15.455 1.00 69.81 93 VAL A N 1
ATOM 738 C CA . VAL A 1 93 ? 9.102 5.704 -15.799 1.00 69.81 93 VAL A CA 1
ATOM 739 C C . VAL A 1 93 ? 8.789 6.424 -14.494 1.00 69.81 93 VAL A C 1
ATOM 741 O O . VAL A 1 93 ? 7.981 5.936 -13.711 1.00 69.81 93 VAL A O 1
ATOM 744 N N . CYS A 1 94 ? 9.409 7.576 -14.256 1.00 63.75 94 CYS A N 1
ATOM 745 C CA . CYS A 1 94 ? 9.106 8.404 -13.091 1.00 63.75 94 CYS A CA 1
ATOM 746 C C . CYS A 1 94 ? 8.506 9.732 -13.551 1.00 63.75 94 CYS A C 1
ATOM 748 O O . CYS A 1 94 ? 9.156 10.467 -14.300 1.00 63.75 94 CYS A O 1
ATOM 750 N N . ASP A 1 95 ? 7.289 10.046 -13.111 1.00 57.91 95 ASP A N 1
ATOM 751 C CA . ASP A 1 95 ? 6.618 11.316 -13.375 1.00 57.91 95 ASP A CA 1
ATOM 752 C C . ASP A 1 95 ? 6.135 11.972 -12.073 1.00 57.91 95 ASP A C 1
ATOM 754 O O . ASP A 1 95 ? 5.477 11.367 -11.239 1.00 57.91 95 ASP A O 1
ATOM 758 N N . CYS A 1 96 ? 6.491 13.244 -11.881 1.00 43.19 96 CYS A N 1
ATOM 759 C CA . CYS A 1 96 ? 6.265 13.987 -10.639 1.00 43.19 96 CYS A CA 1
ATOM 760 C C . CYS A 1 96 ? 4.799 14.456 -10.461 1.00 43.19 96 CYS A C 1
ATOM 762 O O . CYS A 1 96 ? 4.555 15.668 -10.392 1.00 43.19 96 CYS A O 1
ATOM 764 N N . TRP A 1 97 ? 3.808 13.557 -10.403 1.00 38.00 97 TRP A N 1
ATOM 765 C CA . TRP A 1 97 ? 2.393 13.928 -10.214 1.00 38.00 97 TRP A CA 1
ATOM 766 C C . TRP A 1 97 ? 1.877 13.635 -8.794 1.00 38.00 97 TRP A C 1
ATOM 768 O O . TRP A 1 97 ? 1.856 12.504 -8.339 1.00 38.00 97 TRP A O 1
ATOM 778 N N . ARG A 1 98 ? 1.387 14.668 -8.089 1.00 33.34 98 ARG A N 1
ATOM 779 C CA . ARG A 1 98 ? 1.014 14.607 -6.659 1.00 33.34 98 ARG A CA 1
ATOM 780 C C . ARG A 1 98 ? -0.103 13.600 -6.345 1.00 33.34 98 ARG A C 1
ATOM 782 O O . ARG A 1 98 ? -1.252 13.801 -6.743 1.00 33.34 98 ARG A O 1
ATOM 789 N N . ALA A 1 99 ? 0.190 12.625 -5.484 1.00 40.44 99 ALA A N 1
ATOM 790 C CA . ALA A 1 99 ? -0.818 11.787 -4.839 1.00 40.44 99 ALA A CA 1
ATOM 791 C C . ALA A 1 99 ? -1.511 12.520 -3.665 1.00 40.44 99 ALA A C 1
ATOM 793 O O . ALA A 1 99 ? -0.865 13.143 -2.817 1.00 40.44 99 ALA A O 1
ATOM 794 N N . TYR A 1 100 ? -2.844 12.433 -3.586 1.00 33.00 100 TYR A N 1
ATOM 795 C CA . TYR A 1 100 ? -3.631 12.965 -2.467 1.00 33.00 100 TYR A CA 1
ATOM 796 C C . TYR A 1 100 ? -3.530 12.037 -1.248 1.00 33.00 100 TYR A C 1
ATOM 798 O O . TYR A 1 100 ? -4.075 10.935 -1.241 1.00 33.00 100 TYR A O 1
ATOM 806 N N . ILE A 1 101 ? -2.858 12.499 -0.193 1.00 42.00 101 ILE A N 1
ATOM 807 C CA . ILE A 1 101 ? -2.773 11.800 1.094 1.00 42.00 101 ILE A CA 1
ATOM 808 C C . ILE A 1 101 ? -3.928 12.247 2.005 1.00 42.00 101 ILE A C 1
ATOM 810 O O . ILE A 1 101 ? -4.026 13.420 2.365 1.00 42.00 101 ILE A O 1
ATOM 814 N N . ILE A 1 102 ? -4.782 11.308 2.429 1.00 36.44 102 ILE A N 1
ATOM 815 C CA . ILE A 1 102 ? -5.794 11.530 3.476 1.00 36.44 102 ILE A CA 1
ATOM 816 C C . ILE A 1 102 ? -5.143 11.281 4.850 1.00 36.44 102 ILE A C 1
ATOM 818 O O . ILE A 1 102 ? -4.496 10.261 5.079 1.00 36.44 102 ILE A O 1
ATOM 822 N N . GLY A 1 103 ? -5.274 12.248 5.764 1.00 37.56 103 GLY A N 1
ATOM 823 C CA . GLY A 1 103 ? -4.507 12.365 7.011 1.00 37.56 103 GLY A CA 1
ATOM 824 C C . GLY A 1 103 ? -4.794 11.326 8.104 1.00 37.56 103 GLY A C 1
ATOM 825 O O . GLY A 1 103 ? -5.360 11.669 9.141 1.00 37.56 103 GLY A O 1
ATOM 826 N N . ALA A 1 104 ? -4.320 10.090 7.927 1.00 43.94 104 ALA A N 1
ATOM 827 C CA . ALA A 1 104 ? -4.399 9.016 8.929 1.00 43.94 104 ALA A CA 1
ATOM 828 C C . ALA A 1 104 ? -3.031 8.495 9.433 1.00 43.94 104 ALA A C 1
ATOM 830 O O . ALA A 1 104 ? -2.961 7.443 10.066 1.00 43.94 104 ALA A O 1
ATOM 831 N N . PHE A 1 105 ? -1.933 9.227 9.221 1.00 51.28 105 PHE A N 1
ATOM 832 C CA . PHE A 1 105 ? -0.586 8.781 9.601 1.00 51.28 105 PHE A CA 1
ATOM 833 C C . PHE A 1 105 ? -0.097 9.421 10.906 1.00 51.28 105 PHE A C 1
ATOM 835 O O . PHE A 1 105 ? 0.540 10.473 10.904 1.00 51.28 105 PHE A O 1
ATOM 842 N N . ARG A 1 106 ? -0.401 8.796 12.050 1.00 57.22 106 ARG A N 1
ATOM 843 C CA . ARG A 1 106 ? 0.074 9.257 13.374 1.00 57.22 106 ARG A CA 1
ATOM 844 C C . ARG A 1 106 ? 0.917 8.234 14.141 1.00 57.22 106 ARG A C 1
ATOM 846 O O . ARG A 1 106 ? 1.368 8.547 15.235 1.00 57.22 106 ARG A O 1
ATOM 853 N N . SER A 1 107 ? 1.162 7.047 13.587 1.00 69.56 107 SER A N 1
ATOM 854 C CA . SER A 1 107 ? 2.054 6.046 14.187 1.00 69.56 107 SER A CA 1
ATOM 855 C C . SER A 1 107 ? 2.744 5.188 13.127 1.00 69.56 107 SER A C 1
ATOM 857 O O . SER A 1 107 ? 2.276 5.103 11.989 1.00 69.56 107 SER A O 1
ATOM 859 N N . VAL A 1 108 ? 3.847 4.543 13.515 1.00 69.25 108 VAL A N 1
ATOM 860 C CA . VAL A 1 108 ? 4.619 3.633 12.652 1.00 69.25 108 VAL A CA 1
ATOM 861 C C . VAL A 1 108 ? 3.803 2.386 12.296 1.00 69.25 108 VAL A C 1
ATOM 863 O O . VAL A 1 108 ? 3.850 1.914 11.170 1.00 69.25 108 VAL A O 1
ATOM 866 N N . GLU A 1 109 ? 2.961 1.891 13.200 1.00 75.56 109 GLU A N 1
ATOM 867 C CA . GLU A 1 109 ? 2.081 0.751 12.917 1.00 75.56 109 GLU A CA 1
ATOM 868 C C . GLU A 1 109 ? 0.956 1.121 11.943 1.00 75.56 109 GLU A C 1
ATOM 870 O O . GLU A 1 109 ? 0.550 0.301 11.122 1.00 75.56 109 GLU A O 1
ATOM 875 N N . GLY A 1 110 ? 0.437 2.352 12.021 1.00 73.50 110 GLY A N 1
ATOM 876 C CA . GLY A 1 110 ? -0.602 2.834 11.108 1.00 73.50 110 GLY A CA 1
ATOM 877 C C . GLY A 1 110 ? -0.119 2.905 9.660 1.00 73.50 110 GLY A C 1
ATOM 878 O O . GLY A 1 110 ? -0.907 2.698 8.742 1.00 73.50 110 GLY A O 1
ATOM 879 N N . ILE A 1 111 ? 1.183 3.126 9.471 1.00 80.75 111 ILE A N 1
ATOM 880 C CA . ILE A 1 111 ? 1.823 3.114 8.161 1.00 80.75 111 ILE A CA 1
ATOM 881 C C . ILE A 1 111 ? 1.693 1.742 7.493 1.00 80.75 111 ILE A C 1
ATOM 883 O O . ILE A 1 111 ? 1.221 1.681 6.365 1.00 80.75 111 ILE A O 1
ATOM 887 N N . ILE A 1 112 ? 2.053 0.657 8.185 1.00 80.00 112 ILE A N 1
ATOM 888 C CA . ILE A 1 112 ? 2.027 -0.702 7.614 1.00 80.00 112 ILE A CA 1
ATOM 889 C C . ILE A 1 112 ? 0.594 -1.092 7.236 1.00 80.00 112 ILE A C 1
ATOM 891 O O . ILE A 1 112 ? 0.334 -1.598 6.151 1.00 80.00 112 ILE A O 1
ATOM 895 N N . VAL A 1 113 ? -0.359 -0.789 8.118 1.00 81.75 113 VAL A N 1
ATOM 896 C CA . VAL A 1 113 ? -1.785 -1.057 7.893 1.00 81.75 113 VAL A CA 1
ATOM 897 C C . VAL A 1 113 ? -2.301 -0.339 6.646 1.00 81.75 113 VAL A C 1
ATOM 899 O O . VAL A 1 113 ? -3.037 -0.925 5.850 1.00 81.75 113 VAL A O 1
ATOM 902 N N . TYR A 1 114 ? -1.916 0.928 6.478 1.00 81.75 114 TYR A N 1
ATOM 903 C CA . TYR A 1 114 ? -2.268 1.702 5.296 1.00 81.75 114 TYR A CA 1
ATOM 904 C C . TYR A 1 114 ? -1.587 1.149 4.045 1.00 81.75 114 TYR A C 1
ATOM 906 O O . TYR A 1 114 ? -2.253 0.977 3.033 1.00 81.75 114 TYR A O 1
ATOM 914 N N . GLU A 1 115 ? -0.290 0.842 4.126 1.00 86.38 115 GLU A N 1
ATOM 915 C CA . GLU A 1 115 ? 0.510 0.277 3.038 1.00 86.38 115 GLU A CA 1
ATOM 916 C C . GLU A 1 115 ? -0.191 -0.934 2.413 1.00 86.38 115 GLU A C 1
ATOM 918 O O . GLU A 1 115 ? -0.439 -0.964 1.207 1.00 86.38 115 GLU A O 1
ATOM 923 N N . THR A 1 116 ? -0.611 -1.885 3.247 1.00 85.81 116 THR A N 1
ATOM 924 C CA . THR A 1 116 ? -1.296 -3.098 2.800 1.00 85.81 116 THR A CA 1
ATOM 925 C C . THR A 1 116 ? -2.660 -2.801 2.177 1.00 85.81 116 THR A C 1
ATOM 927 O O . THR A 1 116 ? -2.897 -3.144 1.020 1.00 85.81 116 THR A O 1
ATOM 930 N N . LEU A 1 117 ? -3.567 -2.147 2.912 1.00 86.56 117 LEU A N 1
ATOM 931 C CA . LEU A 1 117 ? -4.947 -1.963 2.448 1.00 86.56 117 LEU A CA 1
ATOM 932 C C . LEU A 1 117 ? -5.047 -1.012 1.253 1.00 86.56 117 LEU A C 1
ATOM 934 O O . LEU A 1 117 ? -5.821 -1.273 0.333 1.00 86.56 117 LEU A O 1
ATOM 938 N N . ALA A 1 118 ? -4.267 0.072 1.245 1.00 85.81 118 ALA A N 1
ATOM 939 C CA . ALA A 1 118 ? -4.269 1.022 0.140 1.00 85.81 118 ALA A CA 1
ATOM 940 C C . ALA A 1 118 ? -3.763 0.366 -1.147 1.00 85.81 118 ALA A C 1
ATOM 942 O O . ALA A 1 118 ? -4.358 0.584 -2.196 1.00 85.81 118 ALA A O 1
ATOM 943 N N . SER A 1 119 ? -2.729 -0.478 -1.066 1.00 86.38 119 SER A N 1
ATOM 944 C CA . SER A 1 119 ? -2.214 -1.221 -2.223 1.00 86.38 119 SER A CA 1
ATOM 945 C C . SER A 1 119 ? -3.264 -2.143 -2.837 1.00 86.38 119 SER A C 1
ATOM 947 O O . SER A 1 119 ? -3.469 -2.131 -4.050 1.00 86.38 119 SER A O 1
ATOM 949 N N . LEU A 1 120 ? -3.963 -2.913 -1.997 1.00 87.69 120 LEU A N 1
ATOM 950 C CA . LEU A 1 120 ? -5.009 -3.828 -2.456 1.00 87.69 120 LEU A CA 1
ATOM 951 C C . LEU A 1 120 ? -6.152 -3.065 -3.126 1.00 87.69 120 LEU A C 1
ATOM 953 O O . LEU A 1 120 ? -6.503 -3.353 -4.268 1.00 87.69 120 LEU A O 1
ATOM 957 N N . ILE A 1 121 ? -6.677 -2.035 -2.456 1.00 85.44 121 ILE A N 1
ATOM 958 C CA . ILE A 1 121 ? -7.775 -1.217 -2.983 1.00 85.44 121 ILE A CA 1
ATOM 959 C C . ILE A 1 121 ? -7.366 -0.534 -4.290 1.00 85.44 121 ILE A C 1
ATOM 961 O O . ILE A 1 121 ? -8.132 -0.566 -5.252 1.00 85.44 121 ILE A O 1
ATOM 965 N N . ALA A 1 122 ? -6.171 0.058 -4.344 1.00 84.50 122 ALA A N 1
ATOM 966 C CA . ALA A 1 122 ? -5.686 0.752 -5.530 1.00 84.50 122 ALA A CA 1
ATOM 967 C C . ALA A 1 122 ? -5.498 -0.207 -6.713 1.00 84.50 122 ALA A C 1
ATOM 969 O O . ALA A 1 122 ? -5.896 0.113 -7.833 1.00 84.50 122 ALA A O 1
ATOM 970 N N . THR A 1 123 ? -4.973 -1.411 -6.465 1.00 87.44 123 THR A N 1
ATOM 971 C CA . THR A 1 123 ? -4.890 -2.454 -7.493 1.00 87.44 123 THR A CA 1
ATOM 972 C C . THR A 1 123 ? -6.274 -2.869 -7.983 1.00 87.44 123 THR A C 1
ATOM 974 O O . THR A 1 123 ? -6.510 -2.890 -9.189 1.00 87.44 123 THR A O 1
ATOM 977 N N . TRP A 1 124 ? -7.217 -3.158 -7.085 1.00 89.00 124 TRP A N 1
ATOM 978 C CA . TRP A 1 124 ? -8.570 -3.557 -7.484 1.00 89.00 124 TRP A CA 1
ATOM 979 C C . TRP A 1 124 ? -9.281 -2.459 -8.279 1.00 89.00 124 TRP A C 1
ATOM 981 O O . TRP A 1 124 ? -9.948 -2.750 -9.271 1.00 89.00 124 TRP A O 1
ATOM 991 N N . GLN A 1 125 ? -9.089 -1.194 -7.901 1.00 82.88 125 GLN A N 1
ATOM 992 C CA . GLN A 1 125 ? -9.582 -0.046 -8.661 1.00 82.88 125 GLN A CA 1
ATOM 993 C C . GLN A 1 125 ? -8.967 0.025 -10.059 1.00 82.88 125 GLN A C 1
ATOM 995 O O . GLN A 1 125 ? -9.697 0.203 -11.035 1.00 82.88 125 GLN A O 1
ATOM 1000 N N . LEU A 1 126 ? -7.647 -0.153 -10.173 1.00 85.62 126 LEU A N 1
ATOM 1001 C CA . LEU A 1 126 ? -6.944 -0.165 -11.457 1.00 85.62 126 LEU A CA 1
ATOM 1002 C C . LEU A 1 126 ? -7.457 -1.291 -12.369 1.00 85.62 126 LEU A C 1
ATOM 1004 O O . LEU A 1 126 ? -7.656 -1.086 -13.565 1.00 85.62 126 LEU A O 1
ATOM 1008 N N . GLN A 1 127 ? -7.754 -2.448 -11.781 1.00 87.75 127 GLN A N 1
ATOM 1009 C CA . GLN A 1 127 ? -8.327 -3.614 -12.457 1.00 87.75 127 GLN A CA 1
ATOM 1010 C C . GLN A 1 127 ? -9.831 -3.487 -12.738 1.00 87.75 127 GLN A C 1
ATOM 1012 O O . GLN A 1 127 ? -10.412 -4.380 -13.352 1.00 87.75 127 GLN A O 1
ATOM 1017 N N . LYS A 1 128 ? -10.472 -2.385 -12.319 1.00 88.81 128 LYS A N 1
ATOM 1018 C CA . LYS A 1 128 ? -11.920 -2.146 -12.442 1.00 88.81 128 LYS A CA 1
ATOM 1019 C C . LYS A 1 128 ? -12.773 -3.222 -11.750 1.00 88.81 128 LYS A C 1
ATOM 1021 O O . LYS A 1 128 ? -13.868 -3.542 -12.211 1.00 88.81 128 LYS A O 1
ATOM 1026 N N . LEU A 1 129 ? -12.274 -3.777 -10.647 1.00 88.19 129 LEU A N 1
ATOM 1027 C CA . LEU A 1 129 ? -12.987 -4.749 -9.820 1.00 88.19 129 LEU A CA 1
ATOM 1028 C C . LEU A 1 129 ? -13.905 -4.057 -8.803 1.00 88.19 129 LEU A C 1
ATOM 1030 O O . LEU A 1 129 ? -13.677 -2.917 -8.392 1.00 88.19 129 LEU A O 1
ATOM 1034 N N . ASP A 1 130 ? -14.941 -4.773 -8.359 1.00 91.31 130 ASP A N 1
ATOM 1035 C CA . ASP A 1 130 ? -15.799 -4.312 -7.267 1.00 91.31 130 ASP A CA 1
ATOM 1036 C C . ASP A 1 130 ? -15.059 -4.441 -5.927 1.00 91.31 130 ASP A C 1
ATOM 1038 O O . ASP A 1 130 ? -14.848 -5.539 -5.407 1.00 91.31 130 ASP A O 1
ATOM 1042 N N . ILE A 1 131 ? -14.687 -3.296 -5.353 1.00 87.44 131 ILE A N 1
ATOM 1043 C CA . ILE A 1 131 ? -13.893 -3.212 -4.119 1.00 87.44 131 ILE A CA 1
ATOM 1044 C C . ILE A 1 131 ? -14.596 -3.906 -2.952 1.00 87.44 131 ILE A C 1
ATOM 1046 O O . ILE A 1 131 ? -13.943 -4.554 -2.138 1.00 87.44 131 ILE A O 1
ATOM 1050 N N . LYS A 1 132 ? -15.923 -3.773 -2.834 1.00 87.44 132 LYS A N 1
ATOM 1051 C CA . LYS A 1 132 ? -16.668 -4.353 -1.712 1.00 87.44 132 LYS A CA 1
ATOM 1052 C C . LYS A 1 132 ? -16.651 -5.874 -1.807 1.00 87.44 132 LYS A C 1
ATOM 1054 O O . LYS A 1 132 ? -16.467 -6.543 -0.790 1.00 87.44 132 LYS A O 1
ATOM 1059 N N . LYS A 1 133 ? -16.832 -6.407 -3.016 1.00 90.88 133 LYS A N 1
ATOM 1060 C CA . LYS A 1 133 ? -16.778 -7.842 -3.289 1.00 90.88 133 LYS A CA 1
ATOM 1061 C C . LYS A 1 133 ? -15.386 -8.407 -3.016 1.00 90.88 133 LYS A C 1
ATOM 1063 O O . LYS A 1 133 ? -15.286 -9.413 -2.319 1.00 90.88 133 LYS A O 1
ATOM 1068 N N . GLU A 1 134 ? -14.336 -7.750 -3.502 1.00 91.19 134 GLU A N 1
ATOM 1069 C CA . GLU A 1 134 ? -12.956 -8.201 -3.292 1.00 91.19 134 GLU A CA 1
ATOM 1070 C C . GLU A 1 134 ? -12.532 -8.107 -1.829 1.00 91.19 134 GLU A C 1
ATOM 1072 O O . GLU A 1 134 ? -11.989 -9.065 -1.284 1.00 91.19 134 GLU A O 1
ATOM 1077 N N . LEU A 1 135 ? -12.881 -7.015 -1.146 1.00 88.44 135 LEU A N 1
ATOM 1078 C CA . LEU A 1 135 ? -12.631 -6.880 0.283 1.00 88.44 135 LEU A CA 1
ATOM 1079 C C . LEU A 1 135 ? -13.351 -7.977 1.074 1.00 88.44 135 LEU A C 1
ATOM 1081 O O . LEU A 1 135 ? -12.763 -8.571 1.974 1.00 88.44 135 LEU A O 1
ATOM 1085 N N . HIS A 1 136 ? -14.611 -8.271 0.741 1.00 90.38 136 HIS A N 1
ATOM 1086 C CA . HIS A 1 136 ? -15.344 -9.352 1.390 1.00 90.38 136 HIS A CA 1
ATOM 1087 C C . HIS A 1 136 ? -14.671 -10.706 1.142 1.00 90.38 136 HIS A C 1
ATOM 1089 O O . HIS A 1 136 ? -14.415 -11.419 2.106 1.00 90.38 136 HIS A O 1
ATOM 1095 N N . ARG A 1 137 ? -14.309 -11.010 -0.113 1.00 92.44 137 ARG A N 1
ATOM 1096 C CA . ARG A 1 137 ? -13.593 -12.235 -0.502 1.00 92.44 137 ARG A CA 1
ATOM 1097 C C . ARG A 1 137 ? -12.283 -12.392 0.267 1.00 92.44 137 ARG A C 1
ATOM 1099 O O . ARG A 1 137 ? -12.042 -13.454 0.839 1.00 92.44 137 ARG A O 1
ATOM 1106 N N . MET A 1 138 ? -11.456 -11.349 0.305 1.00 92.25 138 MET A N 1
ATOM 1107 C CA . MET A 1 138 ? -10.192 -11.342 1.043 1.00 92.25 138 MET A CA 1
ATOM 1108 C C . MET A 1 138 ? -10.435 -11.630 2.528 1.00 92.25 138 MET A C 1
ATOM 1110 O O . MET A 1 138 ? -9.768 -12.486 3.109 1.00 92.25 138 MET A O 1
ATOM 1114 N N . LEU A 1 139 ? -11.401 -10.943 3.148 1.00 89.38 139 LEU A N 1
ATOM 1115 C CA . LEU A 1 139 ? -11.700 -11.117 4.569 1.00 89.38 139 LEU A CA 1
ATOM 1116 C C . LEU A 1 139 ? -12.214 -12.525 4.879 1.00 89.38 139 LEU A C 1
ATOM 1118 O O . LEU A 1 139 ? -11.748 -13.130 5.838 1.00 89.38 139 LEU A O 1
ATOM 1122 N N . THR A 1 140 ? -13.135 -13.071 4.084 1.00 89.56 140 THR A N 1
ATOM 1123 C CA . THR A 1 140 ? -13.693 -14.411 4.324 1.00 89.56 140 THR A CA 1
ATOM 1124 C C . THR A 1 140 ? -12.673 -15.520 4.102 1.00 89.56 140 THR A C 1
ATOM 1126 O O . THR A 1 140 ? -12.731 -16.533 4.783 1.00 89.56 140 THR A O 1
ATOM 1129 N N . THR A 1 141 ? -11.733 -15.331 3.173 1.00 87.00 141 THR A N 1
ATOM 1130 C CA . THR A 1 141 ? -10.724 -16.351 2.837 1.00 87.00 141 THR A CA 1
ATOM 1131 C C . THR A 1 141 ? -9.608 -16.433 3.881 1.00 87.00 141 THR A C 1
ATOM 1133 O O . THR A 1 141 ? -9.046 -17.501 4.078 1.00 87.00 141 THR A O 1
ATOM 1136 N N . ASN A 1 142 ? -9.281 -15.319 4.547 1.00 82.88 142 ASN A N 1
ATOM 1137 C CA . ASN A 1 142 ? -8.115 -15.226 5.438 1.00 82.88 142 ASN A CA 1
ATOM 1138 C C . ASN A 1 142 ? -8.465 -15.106 6.935 1.00 82.88 142 ASN A C 1
ATOM 1140 O O . ASN A 1 142 ? -7.561 -15.081 7.770 1.00 82.88 142 ASN A O 1
ATOM 1144 N N . LEU A 1 143 ? -9.748 -14.974 7.294 1.00 77.38 143 LEU A N 1
ATOM 1145 C CA . LEU A 1 143 ? -10.213 -14.921 8.692 1.00 77.38 143 LEU A CA 1
ATOM 1146 C C . LEU A 1 143 ? -10.990 -16.171 9.136 1.00 77.38 143 LEU A C 1
ATOM 1148 O O . LEU A 1 143 ? -11.354 -16.237 10.311 1.00 77.38 143 LEU A O 1
ATOM 1152 N N . CYS A 1 144 ? -11.263 -17.112 8.228 1.00 50.88 144 CYS A N 1
ATOM 1153 C CA . CYS A 1 144 ? -11.879 -18.408 8.529 1.00 50.88 144 CYS A CA 1
ATOM 1154 C C . CYS A 1 144 ? -10.828 -19.517 8.551 1.00 50.88 144 CYS A C 1
ATOM 1156 O O . CYS A 1 144 ? -9.936 -19.487 7.676 1.00 50.88 144 CYS A O 1
#

pLDDT: mean 79.17, std 15.28, range [33.0, 93.06]

Radius of gyration: 16.34 Å; Cα contacts (8 Å, |Δi|>4): 187; chains: 1; bounding box: 49×34×38 Å

Foldseek 3Di:
DDDPPPDPDDPVNVVVVLLLLLVLQVVVLVVLLVCLLQAQEWEKEWDWDDEPNAIKIWIWIDGLQFIFTDIGSDPDCVVVCVRNNPDRNHHYDYDHDDDDDDPPHHDPSSRSSCRRVVRVQVNCVSNVHDSVVVSVVSCVVRVD

Secondary structure (DSSP, 8-state):
----------HHHHHHHHHHHHHHTHHHHHHHHHHHHT-SEEEEEEEEEEETTEEEEEEEEE-SS-EEEEEES--SHHHHHHHH-TT--SEEEE--------S---SHHHHHHHHHHHHHHHHHHHTT--HHHHHHHHHHHHH-

Solvent-accessible surface area (backbone atoms only — not comparable to full-atom values): 8292 Å² total; per-residue (Å²): 137,90,76,82,69,90,65,88,74,48,72,66,56,53,51,52,51,50,46,50,53,19,62,39,39,44,67,60,41,53,51,50,51,52,52,59,42,70,38,63,48,34,40,40,38,74,41,76,48,68,43,85,88,39,68,32,24,45,33,38,43,30,44,96,64,45,33,45,41,46,75,39,77,59,91,52,69,70,54,52,37,71,64,43,40,89,80,58,86,45,49,79,44,75,58,99,70,88,74,90,81,78,95,67,55,73,47,78,69,46,46,56,35,45,27,37,45,51,14,52,53,49,16,34,54,70,61,70,48,61,58,69,61,50,52,50,51,44,47,59,66,53,73,104

Sequence (144 aa):
MDASFALKLAPASVQAIIKRAAKAGEAEYLALKNKIRVARLLYIDETSFRVLGRNWWVWVFRSDTDMILIVRNSRGNNVLEEILGKDYVGIVVCDCWRAYIIGAFRSVEGIIVYETLASLIATWQLQKLDIKKELHRMLTTNLC

Mean predicted aligned error: 8.28 Å